Protein AF-A0A256XD78-F1 (afdb_monomer)

pLDDT: mean 90.2, std 9.8, range [49.53, 98.31]

Solvent-accessible surface area (backbone atoms only — not comparable to full-atom values): 7126 Å² total; per-residue (Å²): 116,64,61,44,75,77,51,44,88,91,57,58,75,48,75,45,77,45,91,89,48,99,67,65,26,28,39,37,26,49,76,89,39,61,28,24,40,36,38,67,40,80,91,76,73,41,81,44,77,46,66,35,73,59,27,26,52,49,28,56,74,72,69,40,74,38,20,36,34,25,72,48,99,66,76,53,72,75,38,72,44,51,56,92,36,51,76,46,70,42,76,73,90,58,68,71,41,71,26,28,34,33,25,74,82,71,59,23,38,30,35,21,29,36,45,80,88,73,18,35,35,25,70,48,66,50,113

Foldseek 3Di:
DQVCLLAPPPWDWDWDFDPPDPFRKTQIATNNRRQWIWGADVVVRDIDTDGDDVVLVSCAVVVHDWEFEFADPEDDAQDKAAPVRTPDTDHDPDWQDKYWYAYPVRQKTFIFTQDPPRITHTHGMDD

Secondary structure (DSSP, 8-state):
-HHHHHS-TT--EEEEE-TT-TT-PEEEEETTEEEEEEEEETTTTEEEEEE-HHHHHHHHHTT-SSEEEE--SS--TT-EE-GGGEEEEE--SSTT-EEEEEETTSS-EEEEEE-GGG-EEEEEEE-

Sequence (127 aa):
YVVEKLVPTGSTVLLNKISGYPDEADEVIVNGEVIGHRWFDPTRWLWRFRPILHGVARMVRDEFGYYAKVDLPKLTRMYEIHRDRIVKAELPEEKGKIVALETINGKWQGIARLVRGKRLLVIIQWW

Mean predicted aligned error: 4.79 Å

Structure (mmCIF, N/CA/C/O backbone):
data_AF-A0A256XD78-F1
#
_entry.id   AF-A0A256XD78-F1
#
loop_
_atom_site.group_PDB
_atom_site.id
_atom_site.type_symbol
_atom_site.label_atom_id
_atom_site.label_alt_id
_atom_site.label_comp_id
_atom_site.label_asym_id
_atom_site.label_entity_id
_atom_site.label_seq_id
_atom_site.pdbx_PDB_ins_code
_atom_site.Cartn_x
_atom_site.Cartn_y
_atom_site.Cartn_z
_atom_site.occupancy
_atom_site.B_iso_or_equiv
_atom_site.auth_seq_id
_atom_site.auth_comp_id
_atom_site.auth_asym_id
_atom_site.auth_atom_id
_atom_site.pdbx_PDB_model_num
ATOM 1 N N . TYR A 1 1 ? -14.122 11.108 2.512 1.00 49.53 1 TYR A N 1
ATOM 2 C CA . TYR A 1 1 ? -14.305 9.666 2.242 1.00 49.53 1 TYR A CA 1
ATOM 3 C C . TYR A 1 1 ? -13.018 8.832 2.312 1.00 49.53 1 TYR A C 1
ATOM 5 O O . TYR A 1 1 ? -12.900 8.064 3.253 1.00 49.53 1 TYR A O 1
ATOM 13 N N . VAL A 1 2 ? -12.040 8.926 1.387 1.00 63.56 2 VAL A N 1
ATOM 14 C CA . VAL A 1 2 ? -10.826 8.055 1.437 1.00 63.56 2 VAL A CA 1
ATOM 15 C C . VAL A 1 2 ? -9.831 8.479 2.525 1.00 63.56 2 VAL A C 1
ATOM 17 O O . VAL A 1 2 ? -9.318 7.637 3.253 1.00 63.56 2 VAL A O 1
ATOM 20 N N . VAL A 1 3 ? -9.581 9.786 2.662 1.00 72.62 3 VAL A N 1
ATOM 21 C CA . VAL A 1 3 ? -8.616 10.315 3.643 1.00 72.62 3 VAL A CA 1
ATOM 22 C C . VAL A 1 3 ? -9.080 10.077 5.080 1.00 72.62 3 VAL A C 1
ATOM 24 O O . VAL A 1 3 ? -8.262 9.691 5.898 1.00 72.62 3 VAL A O 1
ATOM 27 N N . GLU A 1 4 ? -10.377 10.205 5.370 1.00 76.12 4 GLU A N 1
ATOM 28 C CA . GLU A 1 4 ? -10.944 9.984 6.715 1.00 76.12 4 GLU A CA 1
ATOM 29 C C . GLU A 1 4 ? -10.766 8.544 7.215 1.00 76.12 4 GLU A C 1
ATOM 31 O O . GLU A 1 4 ? -10.660 8.317 8.413 1.00 76.12 4 GLU A O 1
ATOM 36 N N . LYS A 1 5 ? -10.699 7.556 6.314 1.00 79.25 5 LYS A N 1
ATOM 37 C CA . LYS A 1 5 ? -10.412 6.167 6.705 1.00 79.25 5 LYS A CA 1
ATOM 38 C C . LYS A 1 5 ? -8.948 5.970 7.104 1.00 79.25 5 LYS A C 1
ATOM 40 O O . LYS A 1 5 ? -8.648 5.164 7.977 1.00 79.25 5 LYS A O 1
ATOM 45 N N . LEU A 1 6 ? -8.034 6.712 6.477 1.00 78.06 6 LEU A N 1
ATOM 46 C CA . LEU A 1 6 ? -6.607 6.666 6.806 1.00 78.06 6 LEU A CA 1
ATOM 47 C C . LEU A 1 6 ? -6.272 7.541 8.024 1.00 78.06 6 LEU A C 1
ATOM 49 O O . LEU A 1 6 ? -5.454 7.158 8.861 1.00 78.06 6 LEU A O 1
ATOM 53 N N . VAL A 1 7 ? -6.924 8.701 8.103 1.00 83.12 7 VAL A N 1
ATOM 54 C CA . VAL A 1 7 ? -6.789 9.741 9.122 1.00 83.12 7 VAL A CA 1
ATOM 55 C C . VAL A 1 7 ? -8.189 10.083 9.645 1.00 83.12 7 VAL A C 1
ATOM 57 O O . VAL A 1 7 ? -8.824 11.010 9.137 1.00 83.12 7 VAL A O 1
ATOM 60 N N . PRO A 1 8 ? -8.700 9.329 10.632 1.00 82.12 8 PRO A N 1
ATOM 61 C CA . PRO A 1 8 ? -10.009 9.595 11.223 1.00 82.12 8 PRO A CA 1
ATOM 62 C C . PRO A 1 8 ? -10.129 11.021 11.759 1.00 82.12 8 PRO A C 1
ATOM 64 O O . PRO A 1 8 ? -9.152 11.592 12.251 1.00 82.12 8 PRO A O 1
ATOM 67 N N . THR A 1 9 ? -11.330 11.592 11.708 1.00 85.62 9 THR A N 1
ATOM 68 C CA . THR A 1 9 ? -11.595 12.933 12.244 1.00 85.62 9 THR A CA 1
ATOM 69 C C . THR A 1 9 ? -11.187 13.021 13.716 1.00 85.62 9 THR A C 1
ATOM 71 O O . THR A 1 9 ? -11.502 12.134 14.505 1.00 85.62 9 THR A O 1
ATOM 74 N N . GLY A 1 10 ? -10.466 14.086 14.079 1.00 85.31 10 GLY A N 1
ATOM 75 C CA . GLY A 1 10 ? -9.920 14.273 15.429 1.00 85.31 10 GLY A CA 1
ATOM 76 C C . GLY A 1 10 ? -8.607 13.531 15.702 1.00 85.31 10 GLY A C 1
ATOM 77 O O . GLY A 1 10 ? -8.098 13.612 16.815 1.00 85.31 10 GLY A O 1
ATOM 78 N N . SER A 1 11 ? -8.039 12.831 14.712 1.00 87.06 11 SER A N 1
ATOM 79 C CA . SER A 1 11 ? -6.730 12.185 14.864 1.00 87.06 11 SER A CA 1
ATOM 80 C C . SER A 1 11 ? -5.599 13.206 14.931 1.00 87.06 11 SER A C 1
ATOM 82 O O . SER A 1 11 ? -5.575 14.184 14.181 1.00 87.06 11 SER A O 1
ATOM 84 N N . THR A 1 12 ? -4.598 12.908 15.755 1.00 88.75 12 THR A N 1
ATOM 85 C CA . THR A 1 12 ? -3.320 13.620 15.731 1.00 88.75 12 THR A CA 1
ATOM 86 C C . THR A 1 12 ? -2.446 13.034 14.629 1.00 88.75 12 THR A C 1
ATOM 88 O O . THR A 1 12 ? -2.161 11.831 14.626 1.00 88.75 12 THR A O 1
ATOM 91 N N . VAL A 1 13 ? -2.012 13.892 13.704 1.00 91.06 13 VAL A N 1
ATOM 92 C CA . VAL A 1 13 ? -1.050 13.549 12.651 1.00 91.06 13 VAL A CA 1
ATOM 93 C C . VAL A 1 13 ? 0.292 14.175 12.993 1.00 91.06 13 VAL A C 1
ATOM 95 O O . VAL A 1 13 ? 0.385 15.395 13.124 1.00 91.06 13 VAL A O 1
ATOM 98 N N . LEU A 1 14 ? 1.328 13.349 13.114 1.00 91.44 14 LEU A N 1
ATOM 99 C CA . LEU A 1 14 ? 2.707 13.811 13.259 1.00 91.44 14 LEU A CA 1
ATOM 100 C C . LEU A 1 14 ? 3.453 13.561 11.948 1.00 91.44 14 LEU A C 1
ATOM 102 O O . LEU A 1 14 ? 3.275 12.518 11.314 1.00 91.44 14 LEU A O 1
ATOM 106 N N . LEU A 1 15 ? 4.274 14.531 11.552 1.00 90.44 15 LEU A N 1
ATOM 107 C CA . LEU A 1 15 ? 5.163 14.442 10.399 1.00 90.44 15 LEU A CA 1
ATOM 108 C C . LEU A 1 15 ? 6.595 14.524 10.911 1.00 90.44 15 LEU A C 1
ATOM 110 O O . LEU A 1 15 ? 7.013 15.578 11.391 1.00 90.44 15 LEU A O 1
ATOM 114 N N . ASN A 1 16 ? 7.317 13.410 10.853 1.00 88.75 16 ASN A N 1
ATOM 115 C CA . ASN A 1 16 ? 8.707 13.353 11.290 1.00 88.75 16 ASN A CA 1
ATOM 116 C C . ASN A 1 16 ? 9.641 13.314 10.078 1.00 88.75 16 ASN A C 1
ATOM 118 O O . ASN A 1 16 ? 9.403 12.560 9.139 1.00 88.75 16 ASN A O 1
ATOM 122 N N . LYS A 1 17 ? 10.717 14.100 10.087 1.00 85.88 17 LYS A N 1
ATOM 123 C CA . LYS A 1 17 ? 11.692 14.095 8.989 1.00 85.88 17 LYS A CA 1
ATOM 124 C C . LYS A 1 17 ? 12.528 12.821 9.052 1.00 85.88 17 LYS A C 1
ATOM 126 O O . LYS A 1 17 ? 13.101 12.502 10.092 1.00 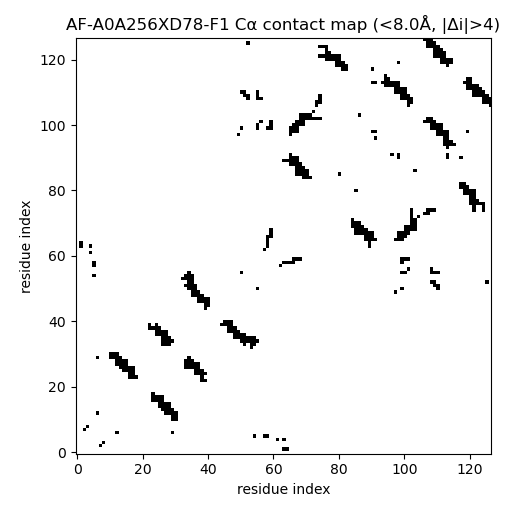85.88 17 LYS A O 1
ATOM 131 N N . ILE A 1 18 ? 12.630 12.108 7.933 1.00 75.12 18 ILE A N 1
ATOM 132 C CA . ILE A 1 18 ? 13.468 10.910 7.845 1.00 75.12 18 ILE A CA 1
ATOM 133 C C . ILE A 1 18 ? 14.844 11.300 7.300 1.00 75.12 18 ILE A C 1
ATOM 135 O O . ILE A 1 18 ? 14.995 11.634 6.124 1.00 75.12 18 ILE A O 1
ATOM 139 N N . SER A 1 19 ? 15.869 11.208 8.145 1.00 64.12 19 SER A N 1
ATOM 140 C CA . SER A 1 19 ? 17.267 11.349 7.726 1.00 64.12 19 SER A CA 1
ATOM 141 C C . SER A 1 19 ? 17.659 10.188 6.803 1.00 64.12 19 SER A C 1
ATOM 143 O O . SER A 1 19 ? 17.568 9.028 7.198 1.00 64.12 19 SER A O 1
ATOM 145 N N . GLY A 1 20 ? 18.097 10.483 5.575 1.00 57.38 20 GLY A N 1
ATOM 146 C CA . GLY A 1 20 ? 18.575 9.474 4.611 1.00 57.38 20 GLY A CA 1
ATOM 147 C C . GLY A 1 20 ? 17.887 9.484 3.241 1.00 57.38 20 GLY A C 1
ATOM 148 O O . GLY A 1 20 ? 18.337 8.783 2.337 1.00 57.38 20 GLY A O 1
ATOM 149 N N . TYR A 1 21 ? 16.843 10.294 3.062 1.00 57.00 21 TYR A N 1
ATOM 150 C CA . TYR A 1 21 ? 16.219 10.562 1.765 1.00 57.00 21 TYR A CA 1
ATOM 151 C C . TYR A 1 21 ? 16.678 11.936 1.231 1.00 57.00 21 TYR A C 1
ATOM 153 O O . TYR A 1 21 ? 16.576 12.915 1.972 1.00 57.00 21 TYR A O 1
ATOM 161 N N . PRO A 1 22 ? 17.193 12.047 -0.014 1.00 55.62 22 PRO A N 1
ATOM 162 C CA . PRO A 1 22 ? 17.669 13.323 -0.577 1.00 55.62 22 PRO A CA 1
ATOM 163 C C . PRO A 1 22 ? 16.587 14.410 -0.681 1.00 55.62 22 PRO A C 1
ATOM 165 O O . PRO A 1 22 ? 16.900 15.583 -0.837 1.00 55.62 22 PRO A O 1
ATOM 168 N N . ASP A 1 23 ? 15.321 14.002 -0.635 1.00 61.62 23 ASP A N 1
ATOM 169 C CA . ASP A 1 23 ? 14.109 14.777 -0.885 1.00 61.62 23 ASP A CA 1
ATOM 170 C C . ASP A 1 23 ? 13.348 15.181 0.394 1.00 61.62 23 ASP A C 1
ATOM 172 O O . ASP A 1 23 ? 12.201 15.616 0.313 1.00 61.62 23 ASP A O 1
ATOM 176 N N . GLU A 1 24 ? 13.974 15.051 1.572 1.00 63.31 24 GLU A N 1
ATOM 177 C CA . GLU A 1 24 ? 13.387 15.385 2.880 1.00 63.31 24 GLU A CA 1
ATOM 178 C C . GLU A 1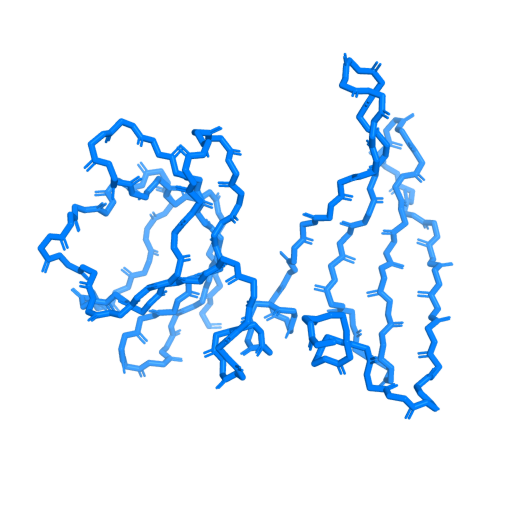 24 ? 11.998 14.761 3.133 1.00 63.31 24 GLU A C 1
ATOM 180 O O . GLU A 1 24 ? 11.063 15.437 3.584 1.00 63.31 24 GLU A O 1
ATOM 185 N N . ALA A 1 25 ? 11.859 13.469 2.829 1.00 81.81 25 ALA A N 1
ATOM 186 C CA . ALA A 1 25 ? 10.623 12.727 3.046 1.00 81.81 25 ALA A CA 1
ATOM 187 C C . ALA A 1 25 ? 10.159 12.782 4.517 1.00 81.81 25 ALA A C 1
ATOM 189 O O . ALA A 1 25 ? 10.964 12.709 5.451 1.00 81.81 25 ALA A O 1
ATOM 190 N N . ASP A 1 26 ? 8.841 12.862 4.705 1.00 89.00 26 ASP A N 1
ATOM 191 C CA . ASP A 1 26 ? 8.203 12.827 6.017 1.00 89.00 26 ASP A CA 1
ATOM 192 C C . ASP A 1 26 ? 7.668 11.418 6.305 1.00 89.00 26 ASP A C 1
ATOM 194 O O . ASP A 1 26 ? 6.947 10.823 5.496 1.00 89.00 26 ASP A O 1
ATOM 198 N N . GLU A 1 27 ? 7.964 10.903 7.489 1.00 90.94 27 GLU A N 1
ATOM 199 C CA . GLU A 1 27 ? 7.232 9.814 8.113 1.00 90.94 27 GLU A CA 1
ATOM 200 C C . GLU A 1 27 ? 5.876 10.336 8.592 1.00 90.94 27 GLU A C 1
ATOM 202 O O . GLU A 1 27 ? 5.799 11.310 9.341 1.00 90.94 27 GLU A O 1
ATOM 207 N N . VAL A 1 28 ? 4.798 9.692 8.151 1.00 92.94 28 VAL A N 1
ATOM 208 C CA . VAL A 1 28 ? 3.432 10.053 8.524 1.00 92.94 28 VAL A CA 1
ATOM 209 C C . VAL A 1 28 ? 2.966 9.123 9.634 1.00 92.94 28 VAL A C 1
ATOM 211 O O . VAL A 1 28 ? 2.811 7.918 9.417 1.00 92.94 28 VAL A O 1
ATOM 214 N N . ILE A 1 29 ? 2.700 9.694 10.805 1.00 93.44 29 ILE A N 1
ATOM 215 C CA . ILE A 1 29 ? 2.247 8.975 11.997 1.00 93.44 29 ILE A CA 1
ATOM 216 C C . ILE A 1 29 ? 0.821 9.409 12.317 1.00 93.44 29 ILE A C 1
ATOM 218 O O . ILE A 1 29 ? 0.540 10.603 12.410 1.00 93.44 29 ILE A O 1
ATOM 222 N N . VAL A 1 30 ? -0.083 8.448 12.503 1.00 92.31 30 VAL A N 1
ATOM 223 C CA . VAL A 1 30 ? -1.493 8.700 12.826 1.00 92.31 30 VAL A CA 1
ATOM 224 C C . VAL A 1 30 ? -1.880 7.878 14.042 1.00 92.31 30 VAL A C 1
ATOM 226 O O . VAL A 1 30 ? -1.890 6.646 13.984 1.00 92.31 30 VAL A O 1
ATOM 229 N N . ASN A 1 31 ? -2.245 8.565 15.127 1.00 89.81 31 ASN A N 1
ATOM 230 C CA . ASN A 1 31 ? -2.606 7.950 16.412 1.00 89.81 31 ASN A CA 1
ATOM 231 C C . ASN A 1 31 ? -1.509 7.010 16.952 1.00 89.81 31 ASN A C 1
ATOM 233 O O . ASN A 1 31 ? -1.797 5.922 17.438 1.00 89.81 31 ASN A O 1
ATOM 237 N N . GLY A 1 32 ? -0.244 7.424 16.826 1.00 90.38 32 GLY A N 1
ATOM 238 C CA . GLY A 1 32 ? 0.921 6.674 17.314 1.00 90.38 32 GLY A CA 1
ATOM 239 C C . GLY A 1 32 ? 1.447 5.587 16.371 1.00 90.38 32 GLY A C 1
ATOM 240 O O . GLY A 1 32 ? 2.510 5.037 16.633 1.00 90.38 32 GLY A O 1
ATOM 241 N N . GLU A 1 33 ? 0.765 5.304 15.257 1.00 92.19 33 GLU A N 1
ATOM 242 C CA . GLU A 1 33 ? 1.215 4.322 14.264 1.00 92.19 33 GLU A CA 1
ATOM 243 C C . GLU A 1 33 ? 1.809 5.004 13.032 1.00 92.19 33 GLU A C 1
ATOM 245 O O . GLU A 1 33 ? 1.178 5.880 12.434 1.00 92.19 33 GLU A O 1
ATOM 250 N N . VAL A 1 34 ? 2.992 4.561 12.601 1.00 92.81 34 VAL A N 1
ATOM 251 C CA . VAL A 1 34 ? 3.572 4.986 11.323 1.00 92.81 34 VAL A CA 1
ATOM 252 C C . VAL A 1 34 ? 2.773 4.352 10.184 1.00 92.81 34 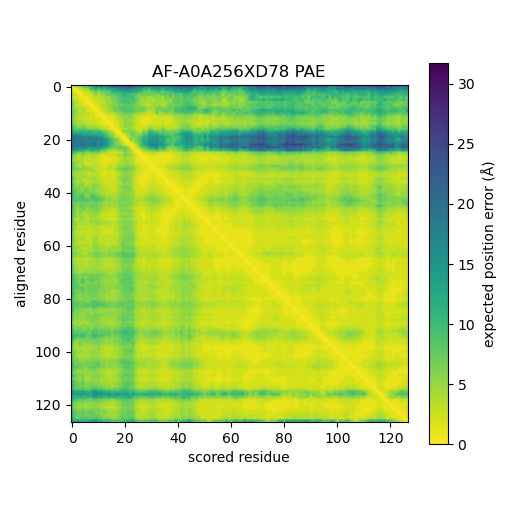VAL A C 1
ATOM 254 O O . VAL A 1 34 ? 2.792 3.137 9.988 1.00 92.81 34 VAL A O 1
ATOM 257 N N . ILE A 1 35 ? 2.059 5.166 9.411 1.00 94.38 35 ILE A N 1
ATOM 258 C CA . ILE A 1 35 ? 1.196 4.674 8.327 1.00 94.38 35 ILE A CA 1
ATOM 259 C C . ILE A 1 35 ? 1.889 4.687 6.965 1.00 94.38 35 ILE A C 1
ATOM 261 O O . ILE A 1 35 ? 1.489 3.962 6.054 1.00 94.38 35 ILE A O 1
ATOM 265 N N . GLY A 1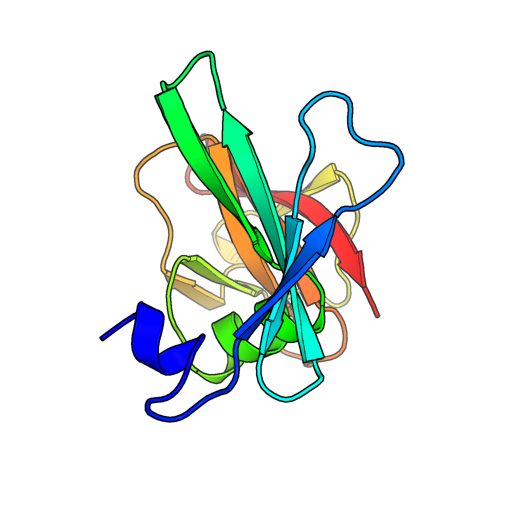 36 ? 2.937 5.483 6.789 1.00 93.19 36 GLY A N 1
ATOM 266 C CA . GLY A 1 36 ? 3.649 5.545 5.523 1.00 93.19 36 GLY A CA 1
ATOM 267 C C . GLY A 1 36 ? 4.590 6.723 5.432 1.00 93.19 36 GLY A C 1
ATOM 268 O O . GLY A 1 36 ? 4.717 7.505 6.368 1.00 93.19 36 GLY A O 1
ATOM 269 N N . HIS A 1 37 ? 5.226 6.856 4.277 1.00 91.56 37 HIS A N 1
ATOM 270 C CA . HIS A 1 37 ? 6.109 7.978 3.986 1.00 91.56 37 HIS A CA 1
ATOM 271 C C . HIS A 1 37 ? 5.493 8.862 2.913 1.00 91.56 37 HIS A C 1
ATOM 273 O O . HIS A 1 37 ? 4.928 8.368 1.927 1.00 91.56 37 HIS A O 1
ATOM 279 N N . ARG A 1 38 ? 5.643 10.170 3.089 1.00 90.12 38 ARG A N 1
ATOM 280 C CA . ARG A 1 38 ? 5.287 11.187 2.110 1.00 90.12 38 ARG A CA 1
ATOM 281 C C . ARG A 1 38 ? 6.555 11.823 1.554 1.00 90.12 38 ARG A C 1
ATOM 283 O O . ARG A 1 38 ? 7.438 12.192 2.314 1.00 90.12 38 ARG A O 1
ATOM 290 N N . TRP A 1 39 ? 6.626 11.996 0.242 1.00 88.31 39 TRP A N 1
ATOM 291 C CA . TRP A 1 39 ? 7.717 12.727 -0.407 1.00 88.31 39 TRP A CA 1
ATOM 292 C C . TRP A 1 39 ? 7.192 13.527 -1.595 1.00 88.31 39 TRP A C 1
ATOM 294 O O . TRP A 1 39 ? 6.127 13.214 -2.140 1.00 88.31 39 TRP A O 1
ATOM 304 N N . PHE A 1 40 ? 7.914 14.571 -1.986 1.00 85.94 40 PHE A N 1
ATOM 305 C CA . PHE A 1 40 ? 7.568 15.360 -3.161 1.00 85.94 40 PHE A CA 1
ATOM 306 C C . PHE A 1 40 ? 8.247 14.769 -4.399 1.00 85.94 40 PHE A C 1
ATOM 308 O O . PHE A 1 40 ? 9.450 14.533 -4.403 1.00 85.94 40 PHE A O 1
ATOM 315 N N . ASP A 1 41 ? 7.478 14.504 -5.455 1.00 85.06 41 ASP A N 1
ATOM 316 C CA . ASP A 1 41 ? 8.006 14.075 -6.751 1.00 85.06 41 ASP A CA 1
ATOM 317 C C . ASP A 1 41 ? 8.193 15.321 -7.635 1.00 85.06 41 ASP A C 1
ATOM 319 O O . ASP A 1 41 ? 7.203 15.813 -8.185 1.00 85.06 41 ASP A O 1
ATOM 323 N N . PRO A 1 42 ? 9.424 15.851 -7.796 1.00 84.50 42 PRO A N 1
ATOM 324 C CA . PRO A 1 42 ? 9.652 17.091 -8.539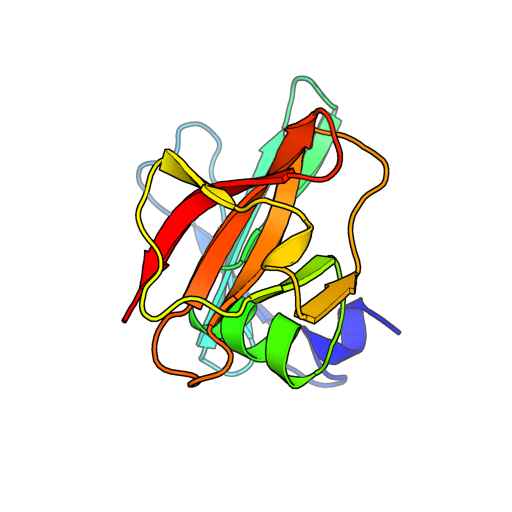 1.00 84.50 42 PRO A CA 1
ATOM 325 C C . PRO A 1 42 ? 9.429 16.931 -10.045 1.00 84.50 42 PRO A C 1
ATOM 327 O O . PRO A 1 42 ? 9.155 17.912 -10.728 1.00 84.50 42 PRO A O 1
ATOM 330 N N . THR A 1 43 ? 9.498 15.702 -10.571 1.00 86.62 43 THR A N 1
ATOM 331 C CA . THR A 1 43 ? 9.249 15.438 -11.998 1.00 86.62 43 THR A CA 1
ATOM 332 C C . THR A 1 43 ? 7.763 15.567 -12.318 1.00 86.62 43 THR A C 1
ATOM 334 O O . THR A 1 43 ? 7.390 16.023 -13.395 1.00 86.62 43 THR A O 1
ATOM 337 N N . ARG A 1 44 ? 6.904 15.150 -11.382 1.00 84.62 44 ARG A N 1
ATOM 338 C CA . ARG A 1 44 ? 5.440 15.198 -11.523 1.00 84.62 44 ARG A CA 1
ATOM 339 C C . ARG A 1 44 ? 4.789 16.371 -10.793 1.00 84.62 44 ARG A C 1
ATOM 341 O O . ARG A 1 44 ? 3.578 16.537 -10.902 1.00 84.62 44 ARG A O 1
ATOM 348 N N . TRP A 1 45 ? 5.575 17.141 -10.046 1.00 85.88 45 TRP A N 1
ATOM 349 C CA . TRP A 1 45 ? 5.140 18.290 -9.257 1.00 85.88 45 TRP A CA 1
ATOM 350 C C . TRP A 1 45 ? 3.990 17.975 -8.286 1.00 85.88 45 TRP A C 1
ATOM 352 O O . TRP A 1 45 ? 3.025 18.727 -8.151 1.00 85.88 45 TRP A O 1
ATOM 362 N N . LEU A 1 46 ? 4.074 16.825 -7.609 1.00 88.06 46 LEU A N 1
ATOM 363 C CA . LEU A 1 46 ? 3.029 16.361 -6.696 1.00 88.06 46 LEU A CA 1
ATOM 364 C C . LEU A 1 46 ? 3.589 15.642 -5.472 1.00 88.06 46 LEU A C 1
ATOM 366 O O . LEU A 1 46 ? 4.639 15.001 -5.518 1.00 88.06 46 LEU A O 1
ATOM 370 N N . TRP A 1 47 ? 2.829 15.695 -4.380 1.00 86.50 47 TRP A N 1
ATOM 371 C CA . TRP A 1 47 ? 3.093 14.897 -3.190 1.00 86.50 47 TRP A CA 1
ATOM 372 C C . TRP A 1 47 ? 2.679 13.447 -3.412 1.00 86.50 47 TRP A C 1
ATOM 374 O O . TRP A 1 47 ? 1.571 13.148 -3.864 1.00 86.50 47 TRP A O 1
ATOM 384 N N . ARG A 1 48 ? 3.575 12.529 -3.066 1.00 87.19 48 ARG A N 1
ATOM 385 C CA . ARG A 1 48 ? 3.347 11.090 -3.115 1.00 87.19 48 ARG A CA 1
ATOM 386 C C . ARG A 1 48 ? 3.304 10.525 -1.716 1.00 87.19 48 ARG A C 1
ATOM 388 O O . ARG A 1 48 ? 3.982 11.008 -0.819 1.00 87.19 48 ARG A O 1
ATOM 395 N N . PHE A 1 49 ? 2.526 9.464 -1.569 1.00 89.44 49 PHE A N 1
ATOM 396 C CA . PHE A 1 49 ? 2.437 8.683 -0.350 1.00 89.44 49 PHE A CA 1
ATOM 397 C C . PHE A 1 49 ? 2.731 7.216 -0.666 1.00 89.44 49 PHE A C 1
ATOM 399 O O . PHE A 1 49 ? 2.265 6.682 -1.679 1.00 89.44 49 PHE A O 1
ATOM 406 N N . ARG A 1 50 ? 3.519 6.567 0.190 1.00 91.69 50 ARG A N 1
ATOM 407 C CA . ARG A 1 50 ? 3.787 5.128 0.154 1.00 91.69 50 ARG A CA 1
ATOM 408 C C . ARG A 1 50 ? 3.391 4.566 1.511 1.00 91.69 50 ARG A C 1
ATOM 410 O O . ARG A 1 50 ? 4.086 4.865 2.482 1.00 91.69 50 ARG A O 1
ATOM 417 N N . PRO A 1 51 ? 2.320 3.762 1.584 1.00 94.19 51 PRO A N 1
ATOM 418 C CA . PRO A 1 51 ? 1.967 3.106 2.827 1.00 94.19 51 PRO A CA 1
ATOM 419 C C . PRO A 1 51 ? 3.069 2.117 3.221 1.00 94.19 51 PRO A C 1
ATOM 421 O O . PRO A 1 51 ? 3.676 1.469 2.360 1.00 94.19 51 PRO A O 1
ATOM 424 N N . ILE A 1 52 ? 3.311 2.009 4.523 1.00 94.12 52 ILE A N 1
ATOM 425 C CA . ILE A 1 52 ? 4.093 0.916 5.115 1.00 94.12 52 ILE A CA 1
ATOM 426 C C . ILE A 1 52 ? 3.146 -0.070 5.804 1.00 94.12 52 ILE A C 1
ATOM 428 O O . ILE A 1 52 ? 1.936 0.071 5.663 1.00 94.12 52 ILE A O 1
ATOM 432 N N . LEU A 1 53 ? 3.669 -1.047 6.549 1.00 94.56 53 LEU A N 1
ATOM 433 C CA . LEU A 1 53 ? 2.898 -2.146 7.137 1.00 94.56 53 LEU A CA 1
ATOM 434 C C . LEU A 1 53 ? 1.555 -1.722 7.759 1.00 94.56 53 LEU A C 1
ATOM 436 O O . LEU A 1 53 ? 0.513 -2.184 7.307 1.00 94.56 53 LEU A O 1
ATOM 440 N N . HIS A 1 54 ? 1.542 -0.806 8.734 1.00 94.75 54 HIS A N 1
ATOM 441 C CA . HIS A 1 54 ? 0.285 -0.403 9.383 1.00 94.75 54 HIS A CA 1
ATOM 442 C C . HIS A 1 54 ? -0.657 0.347 8.432 1.00 94.75 54 HIS A C 1
ATOM 444 O O . HIS A 1 54 ? -1.869 0.136 8.467 1.00 94.75 54 HIS A O 1
ATOM 450 N N . GLY A 1 55 ? -0.125 1.167 7.521 1.00 95.19 55 GLY A N 1
ATOM 451 C CA . GLY A 1 55 ? -0.932 1.804 6.479 1.00 95.19 55 GLY A CA 1
ATOM 452 C C . GLY A 1 55 ? -1.528 0.799 5.496 1.00 95.19 55 GLY A C 1
ATOM 453 O O . GLY A 1 55 ? -2.699 0.910 5.152 1.00 95.19 55 GLY A O 1
ATOM 454 N N . VAL A 1 56 ? -0.753 -0.206 5.081 1.00 96.75 56 VAL A N 1
ATOM 455 C CA . VAL A 1 56 ? -1.201 -1.302 4.213 1.00 96.75 56 VAL A CA 1
ATOM 456 C C . VAL A 1 56 ? -2.300 -2.102 4.901 1.00 96.75 56 VAL A C 1
ATOM 458 O O . VAL A 1 56 ? -3.358 -2.289 4.304 1.00 96.75 56 VAL A O 1
ATOM 461 N N . ALA A 1 57 ? -2.096 -2.495 6.159 1.00 95.25 57 ALA A N 1
ATOM 462 C CA . ALA A 1 57 ? -3.093 -3.210 6.946 1.00 95.25 57 ALA A CA 1
ATOM 463 C C . ALA A 1 57 ? -4.415 -2.433 7.016 1.00 95.25 57 ALA A C 1
ATOM 465 O O . ALA A 1 57 ? -5.472 -2.988 6.722 1.00 95.25 57 ALA A O 1
ATOM 466 N N . ARG A 1 58 ? -4.362 -1.129 7.330 1.00 94.19 58 ARG A N 1
ATOM 467 C CA . ARG A 1 58 ? -5.549 -0.257 7.358 1.00 94.19 58 ARG A CA 1
ATOM 468 C C . ARG A 1 58 ? -6.217 -0.166 5.981 1.00 94.19 58 ARG A C 1
ATOM 470 O O . ARG A 1 58 ? -7.422 -0.369 5.879 1.00 94.19 58 ARG A O 1
ATOM 477 N N . MET A 1 59 ? -5.445 0.080 4.919 1.00 95.44 59 MET A N 1
ATOM 478 C CA . MET A 1 59 ? -5.957 0.183 3.544 1.00 95.44 59 MET A CA 1
ATOM 479 C C . MET A 1 59 ? -6.699 -1.073 3.091 1.00 95.44 59 MET A C 1
ATOM 481 O O . MET A 1 59 ? -7.761 -0.968 2.477 1.00 95.44 59 MET A O 1
ATOM 485 N N . VAL A 1 60 ? -6.153 -2.254 3.387 1.00 96.50 60 VAL A N 1
ATOM 486 C CA . VAL A 1 60 ? -6.758 -3.526 2.978 1.00 96.50 60 VAL A CA 1
ATOM 487 C C . VAL A 1 60 ? -7.945 -3.903 3.867 1.00 96.50 60 VAL A C 1
ATOM 489 O O . VAL A 1 60 ? -8.962 -4.368 3.348 1.00 96.50 60 VAL A O 1
ATOM 492 N N . ARG A 1 61 ? -7.845 -3.696 5.186 1.00 94.56 61 ARG A N 1
ATOM 493 C CA . ARG A 1 61 ? -8.922 -3.990 6.145 1.00 94.56 61 ARG A CA 1
ATOM 494 C C . ARG A 1 61 ? -10.159 -3.137 5.884 1.00 94.56 61 ARG A C 1
ATOM 496 O O . ARG A 1 61 ? -11.262 -3.669 5.825 1.00 94.56 61 ARG A O 1
ATOM 503 N N . ASP A 1 62 ? -9.955 -1.835 5.706 1.00 94.12 62 ASP A N 1
ATOM 504 C CA . ASP A 1 62 ? -11.035 -0.848 5.593 1.00 94.12 62 ASP A CA 1
ATOM 505 C C . ASP A 1 62 ? -11.400 -0.553 4.121 1.00 94.12 62 ASP A C 1
ATOM 507 O O . ASP A 1 62 ? -12.242 0.311 3.835 1.00 94.12 62 ASP A O 1
ATOM 511 N N . GLU A 1 63 ? -10.758 -1.278 3.197 1.00 94.69 63 GLU A N 1
ATOM 512 C CA . GLU A 1 63 ? -11.004 -1.307 1.754 1.00 94.69 63 GLU A CA 1
ATOM 513 C C . GLU A 1 63 ? -11.065 0.097 1.143 1.00 94.69 63 GLU A C 1
ATOM 515 O O . GLU A 1 63 ? -12.096 0.554 0.640 1.00 94.69 63 GLU A O 1
ATOM 520 N N . PHE A 1 64 ? -9.949 0.822 1.229 1.00 92.50 64 PHE A N 1
ATOM 521 C CA . PHE A 1 64 ? -9.839 2.170 0.680 1.00 92.50 64 PHE A CA 1
ATOM 522 C C . PHE A 1 64 ? -8.525 2.413 -0.048 1.00 92.50 64 PHE A C 1
ATOM 524 O O . PHE A 1 64 ? -7.501 1.777 0.202 1.00 92.50 64 PHE A O 1
ATOM 531 N N . GLY A 1 65 ? -8.559 3.400 -0.944 1.00 92.56 65 GLY A N 1
ATOM 532 C CA . GLY A 1 65 ? -7.465 3.618 -1.878 1.00 92.56 65 GLY A CA 1
ATOM 533 C C . GLY A 1 65 ? -7.277 2.396 -2.776 1.00 92.56 65 GLY A C 1
ATOM 534 O O . GLY A 1 65 ? -8.215 1.639 -3.011 1.00 92.56 65 GLY A O 1
ATOM 535 N N . TYR A 1 66 ? -6.058 2.206 -3.275 1.00 95.62 66 TYR A N 1
ATOM 536 C CA . TYR A 1 66 ? -5.746 1.054 -4.109 1.00 95.62 66 TYR A CA 1
ATOM 537 C C . TYR A 1 66 ? -5.238 -0.106 -3.265 1.00 95.62 66 TYR A C 1
ATOM 539 O O . TYR A 1 66 ? -4.194 -0.001 -2.612 1.00 95.62 66 TYR A O 1
ATOM 547 N N . TYR A 1 67 ? -5.953 -1.22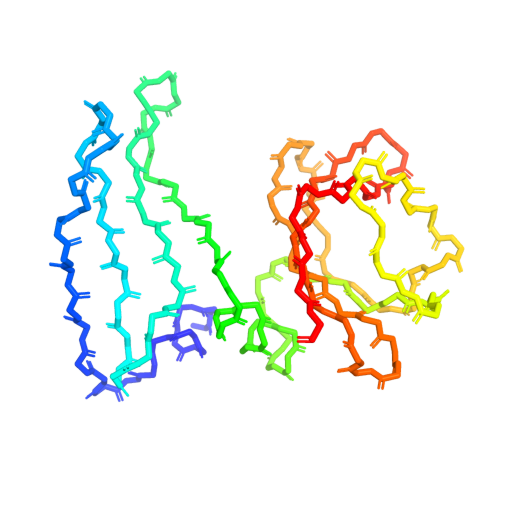3 -3.318 1.00 97.75 67 TYR A N 1
ATOM 548 C CA . TYR A 1 67 ? -5.640 -2.426 -2.560 1.00 97.75 67 TYR A CA 1
ATOM 549 C C . TYR A 1 67 ? -5.949 -3.684 -3.377 1.00 97.75 67 TYR A C 1
ATOM 551 O O . TYR A 1 67 ? -6.741 -3.643 -4.317 1.00 97.75 67 TYR A O 1
ATOM 559 N N . ALA A 1 68 ? -5.345 -4.811 -3.008 1.00 97.94 68 ALA A N 1
ATOM 560 C CA . ALA A 1 68 ? -5.703 -6.121 -3.526 1.00 97.94 68 ALA A CA 1
ATOM 561 C C . ALA A 1 68 ? -5.484 -7.230 -2.485 1.00 97.94 68 ALA A C 1
ATOM 563 O O . ALA A 1 68 ? -4.435 -7.304 -1.845 1.00 97.94 68 ALA A O 1
ATOM 564 N N . LYS A 1 69 ? -6.467 -8.126 -2.374 1.00 98.31 69 LYS A N 1
ATOM 565 C CA . LYS A 1 69 ? -6.373 -9.407 -1.672 1.00 98.31 69 LYS A CA 1
ATOM 566 C C . LYS A 1 69 ? -6.060 -10.505 -2.682 1.00 98.31 69 LYS A C 1
ATOM 568 O O . LYS A 1 69 ? -6.757 -10.625 -3.696 1.00 98.31 69 LYS A O 1
ATOM 573 N N . VAL A 1 70 ? -5.015 -11.286 -2.422 1.00 98.12 70 VAL A N 1
ATOM 574 C CA . VAL A 1 70 ? -4.474 -12.256 -3.386 1.00 98.12 70 VAL A CA 1
ATOM 575 C C . VAL A 1 70 ? -4.475 -13.682 -2.845 1.00 98.12 70 VAL A C 1
ATOM 577 O O . VAL A 1 70 ? -4.128 -13.925 -1.689 1.00 98.12 70 VAL A O 1
ATOM 580 N N . ASP A 1 71 ? -4.851 -14.634 -3.694 1.00 98.00 71 ASP A N 1
ATOM 581 C CA . ASP A 1 71 ? -4.813 -16.063 -3.388 1.00 98.00 71 ASP A CA 1
ATOM 582 C C . ASP A 1 71 ? -3.413 -16.624 -3.653 1.00 98.00 71 ASP A C 1
ATOM 584 O O . ASP A 1 71 ? -3.113 -17.200 -4.703 1.00 98.00 71 ASP A O 1
ATOM 588 N N . LEU A 1 72 ? -2.517 -16.356 -2.704 1.00 97.00 72 LEU A N 1
ATOM 589 C CA . LEU A 1 72 ? -1.150 -16.855 -2.685 1.00 97.00 72 LEU A CA 1
ATOM 590 C C . LEU A 1 72 ? -0.781 -17.283 -1.259 1.00 97.00 72 LEU A C 1
ATOM 592 O O . LEU A 1 72 ? -1.195 -16.637 -0.295 1.00 97.00 72 LEU A O 1
ATOM 596 N N . PRO A 1 73 ? 0.060 -18.318 -1.096 1.00 96.25 73 PRO A N 1
ATOM 597 C CA . PRO A 1 73 ? 0.522 -18.735 0.226 1.00 96.25 73 PRO A CA 1
ATOM 598 C C . PRO A 1 73 ? 1.491 -17.724 0.861 1.00 96.25 73 PRO A C 1
ATOM 600 O O . PRO A 1 73 ? 1.576 -17.657 2.087 1.00 96.25 73 PRO A O 1
ATOM 603 N N . LYS A 1 74 ? 2.218 -16.955 0.035 1.00 97.06 74 LYS A N 1
ATOM 604 C CA . LYS A 1 74 ? 3.177 -15.916 0.440 1.00 97.06 74 LYS A CA 1
ATOM 605 C C . LYS A 1 74 ? 3.343 -14.838 -0.633 1.00 97.06 74 LYS A C 1
ATOM 607 O O . LYS A 1 74 ? 3.149 -15.117 -1.818 1.00 97.06 74 LYS A O 1
ATOM 612 N N . LEU A 1 75 ? 3.796 -13.648 -0.236 1.00 97.19 75 LEU A N 1
ATOM 613 C CA . LEU A 1 75 ? 4.235 -12.599 -1.162 1.00 97.19 75 LEU A CA 1
ATOM 614 C C . LEU A 1 75 ? 5.740 -12.710 -1.421 1.00 97.19 75 LEU A C 1
ATOM 616 O O . LEU A 1 75 ? 6.545 -12.745 -0.496 1.00 97.19 75 LEU A O 1
ATOM 620 N N . THR A 1 76 ? 6.135 -12.752 -2.694 1.00 96.44 76 THR A N 1
ATOM 621 C CA . THR A 1 76 ? 7.550 -12.823 -3.095 1.00 96.44 76 THR A CA 1
ATOM 622 C C . THR A 1 76 ? 7.938 -11.532 -3.800 1.00 96.44 76 THR A C 1
ATOM 624 O O . THR A 1 76 ? 7.251 -11.100 -4.720 1.00 96.44 76 THR A O 1
ATOM 627 N N . ARG A 1 77 ? 9.031 -10.891 -3.377 1.00 96.81 77 ARG A N 1
ATOM 628 C CA . ARG A 1 77 ? 9.511 -9.645 -3.995 1.00 96.81 77 ARG A CA 1
ATOM 629 C C . ARG A 1 77 ? 9.859 -9.867 -5.472 1.00 96.81 77 ARG A C 1
ATOM 631 O O . ARG A 1 77 ? 10.392 -10.913 -5.822 1.00 96.81 77 ARG A O 1
ATOM 638 N N . MET A 1 78 ? 9.574 -8.877 -6.318 1.00 96.25 78 MET A N 1
ATOM 639 C CA . MET A 1 78 ? 9.715 -8.922 -7.782 1.00 96.25 78 MET A CA 1
ATOM 640 C C . MET A 1 78 ? 8.859 -9.979 -8.496 1.00 96.25 78 MET A C 1
ATOM 642 O O . MET A 1 78 ? 8.994 -10.159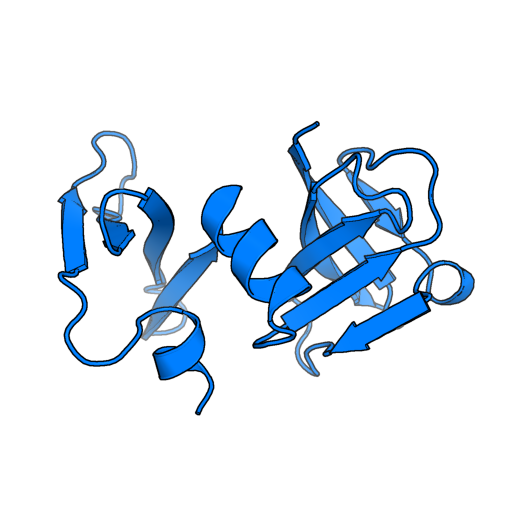 -9.702 1.00 96.25 78 MET A O 1
ATOM 646 N N . TYR A 1 79 ? 7.949 -10.651 -7.793 1.00 96.81 79 TYR A N 1
ATOM 647 C CA . TYR A 1 79 ? 6.986 -11.542 -8.425 1.00 96.81 79 TYR A CA 1
ATOM 648 C C . TYR A 1 79 ? 5.842 -10.742 -9.060 1.00 96.81 79 TYR A C 1
ATOM 650 O O . TYR A 1 79 ? 5.317 -9.806 -8.447 1.00 96.81 79 TYR A O 1
ATOM 658 N N . GLU A 1 80 ? 5.441 -11.118 -10.276 1.00 97.38 80 GLU A N 1
ATOM 659 C CA . GLU A 1 80 ? 4.240 -10.590 -10.923 1.00 97.38 80 GLU A CA 1
ATOM 660 C C . GLU A 1 80 ? 3.028 -11.444 -10.558 1.00 97.38 80 GLU A C 1
ATOM 662 O O . GLU A 1 80 ? 2.895 -12.591 -10.977 1.00 97.38 80 GLU A O 1
ATOM 667 N N . ILE A 1 81 ? 2.100 -10.862 -9.806 1.00 97.38 81 ILE A N 1
ATOM 668 C CA . ILE A 1 81 ? 0.821 -11.487 -9.497 1.00 97.38 81 ILE A CA 1
ATOM 669 C C . ILE A 1 81 ? -0.099 -11.312 -10.702 1.00 97.38 81 ILE A C 1
ATOM 671 O O . ILE A 1 81 ? -0.403 -10.192 -11.132 1.00 97.38 81 ILE A O 1
ATOM 675 N N . HIS A 1 82 ? -0.530 -12.443 -11.247 1.00 95.88 82 HIS A N 1
ATOM 676 C CA . HIS A 1 82 ? -1.482 -12.499 -12.342 1.00 95.88 82 HIS A CA 1
ATOM 677 C C . HIS A 1 82 ? -2.915 -12.255 -11.849 1.00 95.88 82 HIS A C 1
ATOM 679 O O . HIS A 1 82 ? -3.240 -12.439 -10.677 1.00 95.88 82 HIS A O 1
ATOM 685 N N . ARG A 1 83 ? -3.781 -11.816 -12.768 1.00 93.19 83 ARG A N 1
ATOM 686 C CA . ARG A 1 83 ? -5.158 -11.404 -12.463 1.00 93.19 83 ARG A CA 1
ATOM 687 C C . ARG A 1 83 ? -6.013 -12.527 -11.868 1.00 93.19 83 ARG A C 1
ATOM 689 O O . ARG A 1 83 ? -6.872 -12.239 -11.048 1.00 93.19 83 ARG A O 1
ATOM 696 N N . ASP A 1 84 ? -5.774 -13.772 -12.263 1.00 95.12 84 ASP A N 1
ATOM 697 C CA . ASP A 1 84 ? -6.445 -14.972 -11.742 1.00 95.12 84 ASP A CA 1
ATOM 698 C 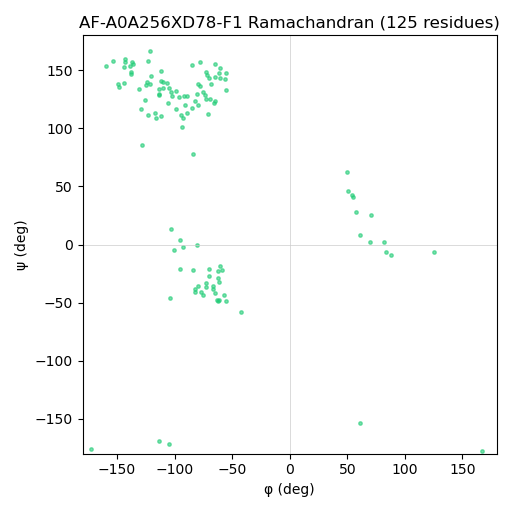C . ASP A 1 84 ? -6.191 -15.198 -10.246 1.00 95.12 84 ASP A C 1
ATOM 700 O O . ASP A 1 84 ? -6.994 -15.837 -9.577 1.00 95.12 84 ASP A O 1
ATOM 704 N N . ARG A 1 85 ? -5.101 -14.642 -9.707 1.00 96.94 85 ARG A N 1
ATOM 705 C CA . ARG A 1 85 ? -4.764 -14.708 -8.281 1.00 96.94 85 ARG A CA 1
ATOM 706 C C . ARG A 1 85 ? -5.286 -13.524 -7.479 1.00 96.94 85 ARG A C 1
ATOM 708 O O . ARG A 1 85 ? -5.078 -13.486 -6.272 1.00 96.94 85 ARG A O 1
ATOM 715 N N . ILE A 1 86 ? -5.939 -12.552 -8.113 1.00 96.88 86 ILE A N 1
ATOM 716 C CA . ILE A 1 86 ? -6.522 -11.394 -7.430 1.00 96.88 86 ILE A CA 1
ATOM 717 C C . ILE A 1 86 ? -7.977 -11.721 -7.096 1.00 96.88 86 ILE A C 1
ATOM 719 O O . ILE A 1 86 ? -8.826 -11.769 -7.981 1.00 96.88 86 ILE A O 1
ATOM 723 N N . VAL A 1 87 ? -8.261 -11.917 -5.810 1.00 97.12 87 VAL A N 1
ATOM 724 C CA . VAL A 1 87 ? -9.599 -12.286 -5.321 1.00 97.12 87 VAL A CA 1
ATOM 725 C C . VAL A 1 87 ? -10.491 -11.057 -5.187 1.00 97.12 87 VAL A C 1
ATOM 727 O O . VAL A 1 87 ? -11.664 -11.085 -5.548 1.00 97.12 87 VAL A O 1
ATOM 730 N N . LYS A 1 88 ? -9.932 -9.955 -4.683 1.00 97.19 88 LYS A N 1
ATOM 731 C CA . LYS A 1 88 ? -10.632 -8.677 -4.520 1.00 97.19 88 LYS A CA 1
ATOM 732 C C . LYS A 1 88 ? -9.638 -7.544 -4.670 1.00 97.19 88 LYS A C 1
ATOM 734 O O . LYS A 1 88 ? -8.536 -7.651 -4.142 1.00 97.19 88 LYS A O 1
ATOM 739 N N . ALA A 1 89 ? -10.001 -6.475 -5.366 1.00 96.94 89 ALA A N 1
ATOM 740 C CA . ALA A 1 89 ? -9.123 -5.325 -5.505 1.00 96.94 89 ALA A CA 1
ATOM 741 C C . ALA A 1 89 ? -9.873 -4.054 -5.892 1.00 96.94 89 ALA A C 1
ATOM 743 O O . ALA A 1 89 ? -10.876 -4.114 -6.598 1.00 96.94 89 ALA A O 1
ATOM 744 N N . GLU A 1 90 ? -9.289 -2.927 -5.507 1.00 96.56 90 GLU A N 1
ATOM 745 C CA . GLU A 1 90 ? -9.501 -1.626 -6.129 1.00 96.56 90 GLU A CA 1
ATOM 746 C C . GLU A 1 90 ? -8.182 -1.249 -6.813 1.00 96.56 90 GLU A C 1
ATOM 748 O O . GLU A 1 90 ? -7.160 -1.055 -6.145 1.00 96.56 90 GLU A O 1
ATOM 753 N N . LEU A 1 91 ? -8.164 -1.238 -8.148 1.00 95.25 91 LEU A N 1
ATOM 754 C CA . LEU A 1 91 ? -6.933 -1.081 -8.925 1.00 95.25 91 LEU A CA 1
ATOM 755 C C . LEU A 1 91 ? -6.898 0.279 -9.623 1.00 95.25 91 LEU A C 1
ATOM 757 O O . LEU A 1 91 ? -7.897 0.698 -10.200 1.00 95.25 91 LEU A O 1
ATOM 761 N N . PRO A 1 92 ? -5.729 0.937 -9.666 1.00 92.94 92 PRO A N 1
ATOM 762 C CA . PRO A 1 92 ? -5.584 2.171 -10.417 1.00 92.94 92 PRO A CA 1
ATOM 763 C C . PRO A 1 92 ? -5.761 1.929 -11.918 1.00 92.94 92 PRO A C 1
ATOM 765 O O . PRO A 1 92 ? -5.487 0.845 -12.431 1.00 92.94 92 PRO A O 1
ATOM 768 N N . GLU A 1 93 ? -6.150 2.966 -12.652 1.00 90.12 93 GLU A N 1
ATOM 769 C CA . GLU A 1 93 ? -6.120 2.938 -14.120 1.00 90.12 93 GLU A CA 1
ATOM 770 C C . GLU A 1 93 ? -4.701 3.204 -14.649 1.00 90.12 93 GLU A C 1
ATOM 772 O O . GLU A 1 93 ? -4.249 2.600 -15.627 1.00 90.12 93 GLU A O 1
ATOM 777 N N . GLU A 1 94 ? -3.958 4.079 -13.962 1.00 89.00 94 GLU A N 1
ATOM 778 C CA . GLU A 1 94 ? -2.591 4.450 -14.322 1.00 89.00 94 GLU A CA 1
ATOM 779 C C . GLU A 1 94 ? -1.581 3.394 -13.843 1.00 89.00 94 GLU A C 1
ATOM 781 O O . GLU A 1 94 ? -1.510 3.031 -12.662 1.00 89.00 94 GLU A O 1
ATOM 786 N N . LYS A 1 95 ? -0.717 2.946 -14.759 1.00 89.94 95 LYS A N 1
ATOM 787 C CA . LYS A 1 95 ? 0.438 2.102 -14.423 1.00 89.94 95 LYS A CA 1
ATOM 788 C C . LYS A 1 95 ? 1.369 2.833 -13.464 1.00 89.94 95 LYS A C 1
ATOM 790 O O . LYS A 1 95 ? 1.510 4.050 -13.494 1.00 89.94 95 LYS A O 1
ATOM 795 N N . GLY A 1 96 ? 2.093 2.076 -12.650 1.00 87.38 96 GLY A N 1
ATOM 796 C CA . GLY A 1 96 ? 3.110 2.661 -11.781 1.00 87.38 96 GLY A CA 1
ATOM 797 C C . GLY A 1 96 ? 2.596 3.135 -10.417 1.00 87.38 96 GLY A C 1
ATOM 798 O O . GLY A 1 96 ? 3.412 3.463 -9.551 1.00 87.38 96 GLY A O 1
ATOM 799 N N . LYS A 1 97 ? 1.276 3.148 -10.202 1.00 90.50 97 LYS A N 1
ATOM 800 C CA . LYS A 1 97 ? 0.656 3.453 -8.908 1.00 90.50 97 LYS A CA 1
ATOM 801 C C . LYS A 1 97 ? 0.850 2.301 -7.923 1.00 90.50 97 LYS A C 1
ATOM 803 O O . LYS A 1 97 ? 0.953 1.138 -8.322 1.00 90.50 97 LYS A O 1
ATOM 808 N N . ILE A 1 98 ? 0.937 2.666 -6.646 1.00 93.62 98 ILE A N 1
ATOM 809 C CA . ILE A 1 98 ? 1.113 1.730 -5.536 1.00 93.62 98 ILE A CA 1
ATOM 810 C C . ILE A 1 98 ? -0.241 1.113 -5.194 1.00 93.62 98 ILE A C 1
ATOM 812 O O . ILE A 1 98 ? -1.245 1.818 -5.155 1.00 93.62 98 ILE A O 1
ATOM 816 N N . VAL A 1 99 ? -0.231 -0.190 -4.942 1.00 96.88 99 VAL A N 1
ATOM 817 C CA . VAL A 1 99 ? -1.377 -0.990 -4.514 1.00 96.88 99 VAL A CA 1
ATOM 818 C C . VAL A 1 99 ? -0.975 -1.721 -3.237 1.00 96.88 99 VAL A C 1
ATOM 820 O O . VAL A 1 99 ? 0.049 -2.408 -3.224 1.00 96.88 99 VAL A O 1
ATOM 823 N N . ALA A 1 100 ? -1.747 -1.552 -2.166 1.00 97.88 100 ALA A N 1
ATOM 824 C CA . ALA A 1 100 ? -1.583 -2.309 -0.928 1.00 97.88 100 ALA A CA 1
ATOM 825 C C . ALA A 1 100 ? -1.959 -3.783 -1.160 1.00 97.88 100 ALA A C 1
ATOM 827 O O . ALA A 1 100 ? -2.932 -4.065 -1.856 1.00 97.88 100 ALA A O 1
ATOM 828 N N . LEU A 1 101 ? -1.194 -4.722 -0.611 1.00 98.00 101 LEU A N 1
ATOM 829 C CA . LEU A 1 101 ? -1.406 -6.156 -0.788 1.00 98.00 101 LEU A CA 1
ATOM 830 C C . LEU A 1 101 ? -1.634 -6.861 0.539 1.00 98.00 101 LEU A C 1
ATOM 832 O O . LEU A 1 101 ? -0.951 -6.568 1.517 1.00 98.00 101 LEU A O 1
ATOM 836 N N . GLU 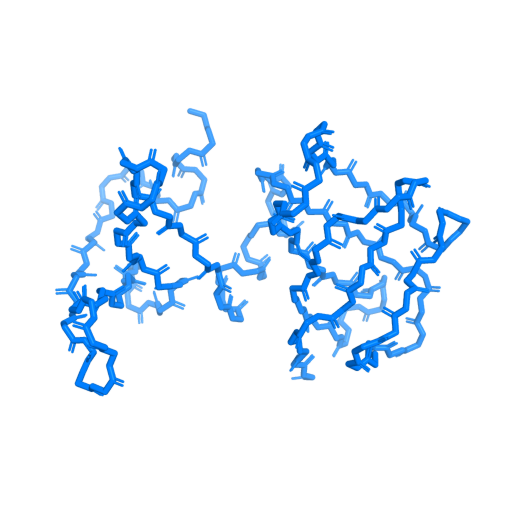A 1 102 ? -2.497 -7.870 0.506 1.00 98.25 102 GLU A N 1
ATOM 837 C CA . GLU A 1 102 ? -2.622 -8.878 1.556 1.00 98.25 102 GLU A CA 1
ATOM 838 C C . GLU A 1 102 ? -2.928 -10.246 0.936 1.00 98.25 102 GLU A C 1
ATOM 840 O O . GLU A 1 102 ? -3.710 -10.351 -0.013 1.00 98.25 102 GLU A O 1
ATOM 845 N N . THR A 1 103 ? -2.317 -11.313 1.442 1.00 98.19 103 THR A N 1
ATOM 846 C CA . THR A 1 103 ? -2.734 -12.675 1.088 1.00 98.19 103 THR A CA 1
ATOM 847 C C . THR A 1 103 ? -4.069 -13.004 1.748 1.00 98.19 103 THR A C 1
ATOM 849 O O . THR A 1 103 ? -4.315 -12.606 2.878 1.00 98.19 103 THR A O 1
ATOM 852 N N . ILE A 1 104 ? -4.935 -13.791 1.105 1.00 97.50 104 ILE A N 1
ATOM 853 C CA . ILE A 1 104 ? -6.252 -14.131 1.689 1.00 97.50 104 ILE A CA 1
ATOM 854 C C . ILE A 1 104 ? -6.170 -14.836 3.052 1.00 97.50 104 ILE A C 1
ATOM 856 O O . ILE A 1 104 ? -7.123 -14.803 3.821 1.00 97.50 104 ILE A O 1
ATOM 860 N N . ASN A 1 105 ? -5.033 -15.465 3.360 1.00 95.44 105 ASN A N 1
ATOM 861 C CA . ASN A 1 105 ? -4.771 -16.087 4.656 1.00 95.44 105 ASN A CA 1
ATOM 862 C C . ASN A 1 105 ? -4.328 -15.085 5.746 1.00 95.44 105 ASN A C 1
ATOM 864 O O . ASN A 1 105 ? -4.035 -15.517 6.857 1.00 95.44 105 ASN A O 1
ATOM 868 N N . GLY A 1 106 ? -4.215 -13.790 5.427 1.00 95.06 106 GLY A N 1
ATOM 869 C CA . GLY A 1 106 ? -3.822 -12.706 6.334 1.00 95.06 106 GLY A CA 1
ATOM 870 C C . GLY A 1 106 ? -2.357 -12.715 6.785 1.00 95.06 106 GLY A C 1
ATOM 871 O O . GLY A 1 106 ? -1.970 -11.876 7.587 1.00 95.06 106 GLY A O 1
ATOM 872 N N . LYS A 1 107 ? -1.534 -13.659 6.307 1.00 96.38 107 LYS A N 1
ATOM 873 C CA . LYS A 1 107 ? -0.160 -13.861 6.805 1.00 96.38 107 LYS A CA 1
ATOM 874 C C . LYS A 1 107 ? 0.886 -12.959 6.167 1.00 96.38 107 LYS A C 1
ATOM 876 O O . LYS A 1 107 ? 1.966 -12.829 6.715 1.00 96.38 107 LYS A O 1
ATOM 881 N N . TRP A 1 108 ? 0.626 -12.427 4.978 1.00 97.81 108 TRP A N 1
ATOM 882 C CA . TRP A 1 108 ? 1.591 -11.590 4.276 1.00 97.81 108 TRP A CA 1
ATOM 883 C C . TRP A 1 108 ? 0.919 -10.320 3.811 1.00 97.81 108 TRP A C 1
ATOM 885 O O . TRP A 1 108 ? -0.145 -10.357 3.190 1.00 97.81 108 TRP A O 1
ATOM 895 N N . GLN A 1 109 ? 1.598 -9.208 4.049 1.00 97.81 109 GLN A N 1
ATOM 896 C CA . GLN A 1 109 ? 1.198 -7.894 3.579 1.00 97.81 109 GLN A CA 1
ATOM 897 C C . GLN A 1 109 ? 2.315 -7.283 2.748 1.00 97.81 109 GLN A C 1
ATOM 899 O O . GLN A 1 109 ? 3.476 -7.683 2.819 1.00 97.81 109 GLN A O 1
ATOM 904 N N . GLY A 1 110 ? 1.984 -6.327 1.895 1.00 97.44 110 GLY A N 1
ATOM 905 C CA . GLY A 1 110 ? 2.987 -5.757 1.013 1.00 97.44 110 GLY A CA 1
ATOM 906 C C . GLY A 1 110 ? 2.499 -4.568 0.225 1.00 97.44 110 GLY A C 1
ATOM 907 O O . GLY A 1 110 ? 1.365 -4.113 0.349 1.00 97.44 110 GLY A O 1
ATOM 908 N N . ILE A 1 111 ? 3.379 -4.093 -0.643 1.00 97.56 111 ILE A N 1
ATOM 909 C CA . ILE A 1 111 ? 3.019 -3.149 -1.689 1.00 97.56 111 ILE A CA 1
ATOM 910 C C . ILE A 1 111 ? 3.424 -3.710 -3.041 1.00 97.56 111 ILE A C 1
ATOM 912 O O . ILE A 1 111 ? 4.515 -4.262 -3.221 1.00 97.56 111 ILE A O 1
ATOM 916 N N . ALA A 1 112 ? 2.553 -3.511 -4.016 1.00 97.44 112 ALA A N 1
ATOM 917 C CA . ALA A 1 112 ? 2.833 -3.775 -5.408 1.00 97.44 112 ALA A CA 1
ATOM 918 C C . ALA A 1 112 ? 2.662 -2.526 -6.256 1.00 97.44 112 ALA A C 1
ATOM 920 O O . ALA A 1 112 ? 2.105 -1.510 -5.838 1.00 97.44 112 ALA A O 1
ATOM 921 N N . ARG A 1 113 ? 3.162 -2.619 -7.480 1.00 96.12 113 ARG A N 1
ATOM 922 C CA . ARG A 1 113 ? 2.956 -1.624 -8.515 1.00 96.12 113 ARG A CA 1
ATOM 923 C C . ARG A 1 113 ? 2.119 -2.227 -9.627 1.00 96.12 113 ARG A C 1
ATOM 925 O O . ARG A 1 113 ? 2.428 -3.323 -10.096 1.00 96.12 113 ARG A O 1
ATOM 932 N N . LEU A 1 114 ? 1.110 -1.495 -10.085 1.00 94.94 114 LEU A N 1
ATOM 933 C CA . LEU A 1 114 ? 0.359 -1.908 -11.265 1.00 94.94 114 LEU A CA 1
ATOM 934 C C . LEU A 1 114 ? 1.269 -1.890 -12.500 1.00 94.94 114 LEU A C 1
ATOM 936 O O . LEU A 1 114 ? 1.855 -0.852 -12.836 1.00 94.94 114 LEU A O 1
ATOM 940 N N . VAL A 1 115 ? 1.371 -3.031 -13.178 1.00 93.38 115 VAL A N 1
ATOM 941 C CA . VAL A 1 115 ? 2.087 -3.189 -14.451 1.00 93.38 115 VAL A CA 1
ATOM 942 C C . VAL A 1 115 ? 1.103 -3.519 -15.584 1.00 93.38 115 VAL A C 1
ATOM 944 O O . VAL A 1 115 ? -0.110 -3.340 -15.458 1.00 93.38 115 VAL A O 1
ATOM 947 N N . ARG A 1 116 ? 1.607 -3.907 -16.762 1.00 85.25 116 ARG A N 1
ATOM 948 C CA . ARG A 1 116 ? 0.759 -4.190 -17.933 1.00 85.25 116 ARG A CA 1
ATOM 949 C C . ARG A 1 116 ? -0.216 -5.343 -17.646 1.00 85.25 116 ARG A C 1
ATOM 951 O O . ARG A 1 116 ? 0.090 -6.255 -16.889 1.00 85.25 116 ARG A O 1
ATOM 958 N N . GLY A 1 117 ? -1.400 -5.289 -18.261 1.00 81.25 117 GLY A N 1
ATOM 959 C CA . GLY A 1 117 ? -2.394 -6.365 -18.170 1.00 81.25 117 GLY A CA 1
ATOM 960 C C . GLY A 1 117 ? -3.076 -6.507 -16.806 1.00 81.25 117 GLY A C 1
ATOM 961 O O . GLY A 1 117 ? -3.513 -7.603 -16.472 1.00 81.25 117 GLY A O 1
ATOM 962 N N . LYS A 1 118 ? -3.153 -5.427 -16.012 1.00 84.88 118 LYS A N 1
ATOM 963 C CA . LYS A 1 118 ? -3.690 -5.439 -14.636 1.00 84.88 118 LYS A CA 1
ATOM 964 C C . LYS A 1 118 ? -2.961 -6.415 -13.695 1.00 84.88 118 LYS A C 1
ATOM 966 O O . LYS A 1 118 ? -3.554 -6.919 -12.747 1.00 84.88 118 LYS A O 1
ATOM 971 N N . ARG A 1 119 ? -1.680 -6.686 -13.963 1.00 94.00 119 ARG A N 1
ATOM 972 C CA . ARG A 1 119 ? -0.811 -7.473 -13.080 1.00 94.00 119 ARG A CA 1
ATOM 973 C C . ARG A 1 119 ? -0.192 -6.589 -12.006 1.00 94.00 119 ARG A C 1
ATOM 975 O O . ARG A 1 119 ? -0.015 -5.384 -12.210 1.00 94.00 119 ARG A O 1
ATOM 982 N N . LEU A 1 120 ? 0.169 -7.199 -10.885 1.00 97.50 120 LEU A N 1
ATOM 983 C CA . LEU A 1 120 ? 0.752 -6.509 -9.737 1.00 97.50 120 LEU A CA 1
ATOM 984 C C . LEU A 1 120 ? 2.171 -7.015 -9.493 1.00 97.50 120 LEU A C 1
ATOM 986 O O . LEU A 1 120 ? 2.360 -8.166 -9.117 1.00 97.50 120 LEU A O 1
ATOM 990 N N . LEU A 1 121 ? 3.170 -6.158 -9.698 1.00 97.81 121 LEU A N 1
ATOM 991 C CA . LEU A 1 121 ? 4.563 -6.476 -9.381 1.00 97.81 121 LEU A CA 1
ATOM 992 C C . LEU A 1 121 ? 4.833 -6.166 -7.908 1.00 97.81 121 LEU A C 1
ATOM 994 O O . LEU A 1 121 ? 4.755 -5.001 -7.517 1.00 97.81 121 LEU A O 1
ATOM 998 N N . VAL A 1 122 ? 5.173 -7.175 -7.108 1.00 97.81 122 VAL A N 1
ATOM 999 C CA . VAL A 1 122 ? 5.471 -7.013 -5.675 1.00 97.81 122 VAL A CA 1
ATOM 1000 C C . VAL A 1 122 ? 6.788 -6.255 -5.486 1.00 97.81 122 VAL A C 1
ATOM 1002 O O . VAL A 1 122 ? 7.833 -6.671 -5.985 1.00 97.81 122 VAL A O 1
ATOM 1005 N N . ILE A 1 123 ? 6.761 -5.155 -4.733 1.00 96.75 123 ILE A N 1
ATOM 1006 C CA . ILE A 1 123 ? 7.920 -4.270 -4.522 1.00 96.75 123 ILE A CA 1
ATOM 1007 C C . ILE A 1 123 ? 8.529 -4.476 -3.133 1.00 96.75 123 ILE A C 1
ATOM 1009 O O . ILE A 1 123 ? 9.752 -4.580 -3.004 1.00 96.75 123 ILE A O 1
ATOM 1013 N N . ILE A 1 124 ? 7.675 -4.536 -2.110 1.00 95.75 124 ILE A N 1
ATOM 1014 C CA . ILE A 1 124 ? 8.026 -4.780 -0.705 1.00 95.75 124 ILE A CA 1
ATOM 1015 C C . ILE A 1 124 ? 6.994 -5.750 -0.129 1.00 95.75 124 ILE A C 1
ATOM 1017 O O . ILE A 1 124 ? 5.837 -5.752 -0.554 1.00 95.75 124 ILE A O 1
ATOM 1021 N N . GLN A 1 125 ? 7.436 -6.570 0.816 1.00 95.81 125 GLN A N 1
ATOM 1022 C CA . GLN A 1 125 ? 6.613 -7.530 1.533 1.00 95.81 125 GLN A CA 1
ATOM 1023 C C . GLN A 1 125 ? 6.996 -7.532 3.019 1.00 95.81 125 GLN A C 1
ATOM 1025 O O . GLN A 1 125 ? 8.147 -7.227 3.350 1.00 95.81 125 GLN A O 1
ATOM 1030 N N . TRP A 1 126 ? 6.035 -7.903 3.857 1.00 96.06 126 TRP A N 1
ATOM 1031 C CA . TRP A 1 126 ? 6.149 -8.161 5.287 1.00 96.06 126 TRP A CA 1
ATOM 1032 C C . TRP A 1 126 ? 5.371 -9.446 5.638 1.00 96.06 126 TRP A C 1
ATOM 1034 O O . TRP A 1 126 ? 4.428 -9.806 4.920 1.00 96.06 126 TRP A O 1
ATOM 1044 N N . TRP A 1 127 ? 5.764 -10.108 6.729 1.00 86.19 127 TRP A N 1
ATOM 1045 C CA . TRP A 1 127 ? 5.158 -11.332 7.277 1.00 86.19 127 TRP A CA 1
ATOM 1046 C C . TRP A 1 127 ? 4.609 -11.109 8.689 1.00 86.19 127 TRP A C 1
ATOM 1048 O O . TRP A 1 127 ? 5.028 -10.111 9.322 1.00 86.19 127 TRP A O 1
#

Nearest PDB structures (foldseek):
  2as0-assembly1_B  TM=6.546E-01  e=5.505E-02  Pyrococcus horikoshii
  3c0k-assembly1_B  TM=6.478E-01  e=6.344E-01  Escherichia coli K-12
  8t8o-assembly1_N  TM=3.706E-01  e=8.008E-01  Salmonella enterica subsp. enterica serovar Typhimurium
  3win-assembly1_B  TM=4.713E-01  e=3.637E+00  Clostridium botulinum B

Radius of gyration: 14.61 Å; Cα contacts (8 Å, |Δi|>4): 283; chains: 1; bounding box: 33×37×36 Å